Protein AF-A0A956PVI1-F1 (afdb_monomer_lite)

Secondary structure (DSSP, 8-state):
----HHHHHHHHHHHHHS---B--EEEEE--GGG--SSHHHHHHHHHHHHHHHHTTHHHHHHHHHHHH---B--EEEEE--TTTTTTT--HHHHHHHHH-

Sequence (100 aa):
MSWTHEEILQTLQMTEIEHFDIRTVTMGVSLRDCASDSCAVMKRKVYDKITTSACRHVAAAQEIESRYGIRIANKRIAVTPLAIPGEVMTADEFVELAIA

pLDDT: mean 90.28, std 9.15, range [53.28, 97.94]

Radius of gyration: 18.85 Å; chains: 1; bounding box: 37×22×53 Å

Structure (mmCIF, N/CA/C/O backbone):
data_AF-A0A956PVI1-F1
#
_entry.id   AF-A0A956PVI1-F1
#
loop_
_atom_site.group_PDB
_atom_site.id
_atom_site.type_symbol
_atom_site.label_atom_id
_atom_site.label_alt_id
_atom_site.label_comp_id
_atom_site.label_asym_id
_atom_site.label_entity_id
_atom_site.label_seq_id
_atom_site.pdbx_PDB_ins_code
_atom_site.Cartn_x
_atom_site.Cartn_y
_atom_site.Cartn_z
_atom_site.occupancy
_atom_site.B_iso_or_equiv
_atom_site.auth_seq_id
_atom_site.auth_comp_id
_atom_site.auth_asym_id
_atom_site.auth_atom_id
_atom_site.pdbx_PDB_model_num
ATOM 1 N N . MET A 1 1 ? 6.465 7.334 23.472 1.00 53.28 1 MET A N 1
ATOM 2 C CA . MET A 1 1 ? 5.294 8.173 23.802 1.00 53.28 1 MET A CA 1
ATOM 3 C C . MET A 1 1 ? 4.492 7.436 24.857 1.00 53.28 1 MET A C 1
ATOM 5 O O . MET A 1 1 ? 4.172 6.279 24.612 1.00 53.28 1 MET A O 1
ATO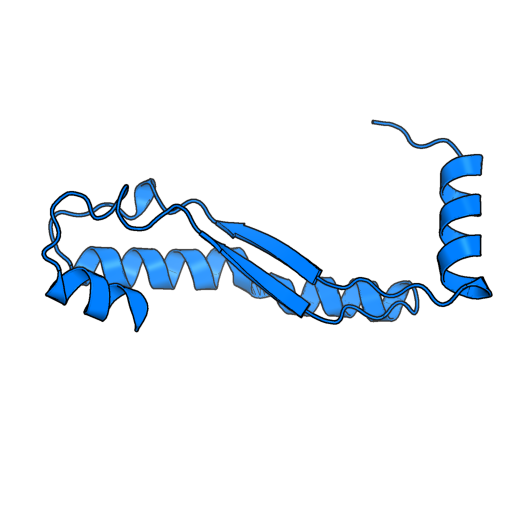M 9 N N . SER A 1 2 ? 4.233 8.042 26.017 1.00 70.94 2 SER A N 1
ATOM 10 C CA . SER A 1 2 ? 3.290 7.507 27.008 1.00 70.94 2 SER A CA 1
ATOM 11 C C . SER A 1 2 ? 2.051 8.390 27.013 1.00 70.94 2 SER A C 1
ATOM 13 O O . SER A 1 2 ? 2.173 9.591 27.237 1.00 70.94 2 SER A O 1
ATOM 15 N N . TRP A 1 3 ? 0.895 7.796 26.751 1.00 83.25 3 TRP A N 1
ATOM 16 C CA . TRP A 1 3 ? -0.396 8.468 26.854 1.00 83.25 3 TRP A CA 1
ATOM 17 C C . TRP A 1 3 ? -0.807 8.560 28.324 1.00 83.25 3 TRP A C 1
ATOM 19 O O . TRP A 1 3 ? -0.551 7.635 29.101 1.00 83.25 3 TRP A O 1
ATOM 29 N N . THR A 1 4 ? -1.421 9.671 28.709 1.00 90.75 4 THR A N 1
ATOM 30 C CA . THR A 1 4 ? -2.001 9.861 30.041 1.00 90.75 4 THR A CA 1
ATOM 31 C C . THR A 1 4 ? -3.330 9.111 30.158 1.00 90.75 4 THR A C 1
ATOM 33 O O . THR A 1 4 ? -3.989 8.802 29.166 1.00 90.75 4 THR A O 1
ATOM 36 N N . HIS A 1 5 ? -3.740 8.785 31.385 1.00 87.38 5 HIS A N 1
ATOM 37 C CA . HIS A 1 5 ? -4.989 8.054 31.618 1.00 87.38 5 HIS A CA 1
ATOM 38 C C . HIS A 1 5 ? -6.223 8.847 31.150 1.00 87.38 5 HIS A C 1
ATOM 40 O O . HIS A 1 5 ? -7.180 8.268 30.644 1.00 87.38 5 HIS A O 1
ATOM 46 N N . GLU A 1 6 ? -6.168 10.173 31.268 1.00 88.62 6 GLU A N 1
ATOM 47 C CA . GLU A 1 6 ? -7.234 11.084 30.849 1.00 88.62 6 GLU A CA 1
ATOM 48 C C . GLU A 1 6 ? -7.421 11.097 29.324 1.00 88.62 6 GLU A C 1
ATOM 50 O O . GLU A 1 6 ? -8.551 10.992 28.853 1.00 88.62 6 GLU A O 1
ATOM 55 N N . GLU A 1 7 ? -6.332 11.094 28.544 1.00 86.50 7 GLU A N 1
ATOM 56 C CA . GLU A 1 7 ? -6.384 11.000 27.073 1.00 86.50 7 GLU A CA 1
ATOM 57 C C . GLU A 1 7 ? -7.015 9.681 26.596 1.00 86.50 7 GLU A C 1
ATOM 59 O O . GLU A 1 7 ? -7.787 9.654 25.632 1.00 86.50 7 GLU A O 1
ATOM 64 N N . ILE A 1 8 ? -6.720 8.574 27.286 1.00 86.19 8 ILE A N 1
ATOM 65 C CA . ILE A 1 8 ? -7.302 7.262 26.974 1.00 86.19 8 ILE A CA 1
ATOM 66 C C . ILE A 1 8 ? -8.811 7.268 27.259 1.00 86.19 8 ILE A C 1
ATOM 68 O O . ILE A 1 8 ? -9.592 6.815 26.421 1.00 86.19 8 ILE A O 1
ATOM 72 N N . LEU A 1 9 ? -9.229 7.806 28.411 1.00 85.38 9 LEU A N 1
ATOM 73 C CA . LEU A 1 9 ? -10.641 7.885 28.800 1.00 85.38 9 LEU A CA 1
ATOM 74 C C . LEU A 1 9 ? -11.449 8.812 27.886 1.00 85.38 9 LEU A C 1
ATOM 76 O O . LEU A 1 9 ? -12.551 8.445 27.481 1.00 85.38 9 LEU A O 1
ATOM 80 N N . GLN A 1 10 ? -10.895 9.964 27.498 1.00 80.75 10 GLN A N 1
ATOM 81 C CA . GLN A 1 10 ? 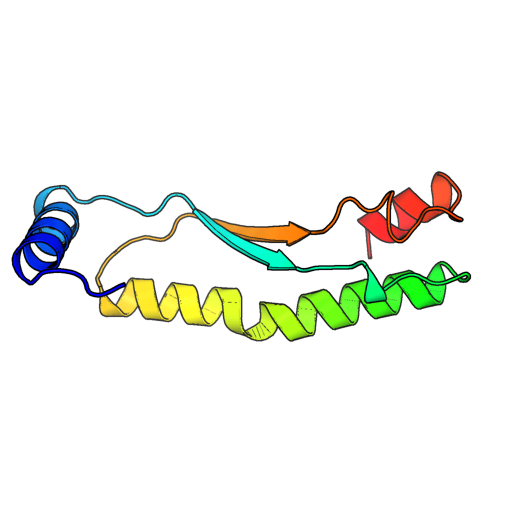-11.526 10.844 26.511 1.00 80.75 10 GLN A CA 1
ATOM 82 C C . GLN A 1 10 ? -11.710 10.139 25.165 1.00 80.75 10 GLN A C 1
ATOM 84 O O . GLN A 1 10 ? -12.774 10.241 24.559 1.00 80.75 10 GLN A O 1
ATOM 89 N N . THR A 1 11 ? -10.706 9.380 24.714 1.00 77.25 11 THR A N 1
ATOM 90 C CA . THR A 1 11 ? -10.795 8.624 23.455 1.00 77.25 11 THR A CA 1
ATOM 91 C C . THR A 1 11 ? -11.913 7.586 23.493 1.00 77.25 11 THR A C 1
ATOM 93 O O . THR A 1 11 ? -12.679 7.492 22.536 1.00 77.25 11 THR A O 1
ATOM 96 N N . LEU A 1 12 ? -12.054 6.865 24.610 1.00 76.50 12 LEU A N 1
ATOM 97 C CA . LEU A 1 12 ? -13.156 5.923 24.815 1.00 76.50 12 LEU A CA 1
ATOM 98 C C . LEU A 1 12 ? -14.518 6.628 24.781 1.00 76.50 12 LEU A C 1
ATOM 100 O O . LEU A 1 12 ? -15.412 6.178 24.064 1.00 76.50 12 LEU A O 1
ATOM 104 N N . GLN A 1 13 ? -14.655 7.760 25.482 1.00 77.06 13 GLN A N 1
ATOM 105 C CA . GLN A 1 13 ? -15.882 8.563 25.478 1.00 77.06 13 GLN A CA 1
ATOM 106 C C . GLN A 1 13 ? -16.278 9.006 24.066 1.00 77.06 13 GLN A C 1
ATOM 108 O O . GLN A 1 13 ? -17.437 8.858 23.687 1.00 77.06 13 GLN A O 1
ATOM 113 N N . MET A 1 14 ? -15.324 9.495 23.269 1.00 69.44 14 MET A N 1
ATOM 114 C CA . MET A 1 14 ? -15.573 9.884 21.878 1.00 69.44 14 MET A CA 1
ATOM 115 C C . MET A 1 14 ? -16.076 8.696 21.046 1.00 69.44 14 MET A C 1
ATOM 117 O O . MET A 1 14 ? -17.044 8.825 20.301 1.00 69.44 14 MET A O 1
ATOM 121 N N . THR A 1 15 ? -15.463 7.517 21.175 1.00 66.69 15 THR A N 1
ATOM 122 C CA . THR A 1 15 ? -15.878 6.343 20.390 1.00 66.69 15 THR A CA 1
ATOM 123 C C . THR A 1 15 ? -17.224 5.758 20.823 1.00 66.69 15 THR A C 1
ATOM 125 O O . THR A 1 15 ? -18.020 5.390 19.961 1.00 66.69 15 THR A O 1
ATOM 128 N N . GLU A 1 16 ? -17.501 5.678 22.129 1.00 67.38 16 GLU A N 1
ATOM 129 C CA . GLU A 1 16 ? -18.714 5.034 22.656 1.00 67.38 16 GLU A CA 1
ATOM 130 C C . GLU A 1 16 ? -19.942 5.951 22.626 1.00 67.38 16 GLU A C 1
ATOM 132 O O . GLU A 1 16 ? -21.046 5.472 22.366 1.00 67.38 16 GLU A O 1
ATOM 137 N N . ILE A 1 17 ? -19.764 7.254 22.878 1.00 62.97 17 ILE A N 1
ATOM 138 C CA . ILE A 1 17 ? -20.872 8.217 22.987 1.00 62.97 17 ILE A CA 1
ATOM 139 C C . ILE A 1 17 ? -21.123 8.935 21.658 1.00 62.97 17 ILE A C 1
ATOM 141 O O . ILE A 1 17 ? -22.277 9.138 21.288 1.00 62.97 17 ILE A O 1
ATOM 145 N N . GLU A 1 18 ? -20.069 9.306 20.924 1.00 65.69 18 GLU A N 1
ATOM 146 C CA . GLU A 1 18 ? -20.208 10.088 19.683 1.00 65.69 18 GLU A CA 1
ATOM 147 C C . GLU A 1 18 ? -20.176 9.236 18.405 1.00 65.69 18 GLU A C 1
ATOM 149 O O . GLU A 1 18 ? -20.322 9.763 17.303 1.00 65.69 18 GLU A O 1
ATOM 154 N N . HIS A 1 19 ? -20.046 7.909 18.536 1.00 69.81 19 HIS A N 1
ATOM 155 C CA . HIS A 1 19 ? -20.098 6.946 17.429 1.00 69.81 19 HIS A CA 1
ATOM 156 C C . HIS A 1 19 ? -19.108 7.240 16.286 1.00 69.81 19 HIS A C 1
ATOM 158 O O . HIS A 1 19 ? -19.412 6.999 15.113 1.00 69.81 19 HIS A O 1
ATOM 164 N N . PHE A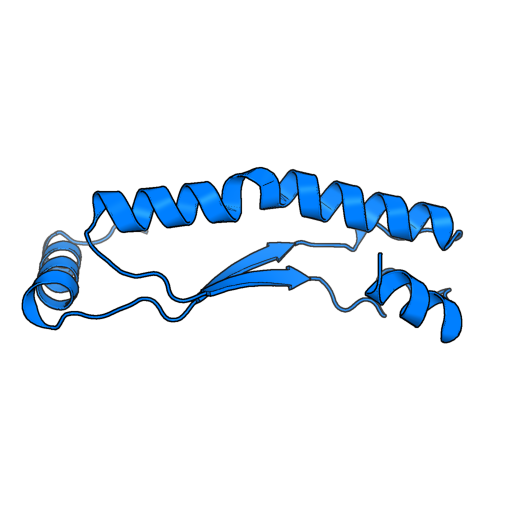 1 20 ? -17.914 7.743 16.611 1.00 75.94 20 PHE A N 1
ATOM 165 C CA . PHE A 1 20 ? -16.887 8.002 15.603 1.00 75.94 20 PHE A CA 1
ATOM 166 C C . PHE A 1 20 ? -16.414 6.716 14.917 1.00 75.94 20 PHE A C 1
ATOM 168 O O . PHE A 1 20 ? -16.077 5.722 15.564 1.00 75.94 20 PHE A O 1
ATOM 175 N N . ASP A 1 21 ? -16.332 6.760 13.587 1.00 84.38 21 ASP A N 1
ATOM 176 C CA . ASP A 1 21 ? -15.757 5.704 12.766 1.00 84.38 21 ASP A CA 1
ATOM 177 C C . ASP A 1 21 ? -14.383 6.095 12.205 1.00 84.38 21 ASP A C 1
ATOM 179 O O . ASP A 1 21 ? -14.041 7.260 11.990 1.00 84.38 21 ASP A O 1
ATOM 183 N N . ILE A 1 22 ? -13.548 5.089 11.953 1.00 90.81 22 ILE A N 1
ATOM 184 C CA . ILE A 1 22 ? -12.263 5.288 11.292 1.00 90.81 22 ILE A CA 1
ATOM 185 C C . ILE A 1 22 ? -12.497 5.240 9.786 1.00 90.81 22 ILE A C 1
ATOM 187 O O . ILE A 1 22 ? -12.828 4.198 9.209 1.00 90.81 22 ILE A O 1
ATOM 191 N N . ARG A 1 23 ? -12.246 6.363 9.106 1.00 94.69 23 ARG A N 1
ATOM 192 C CA . ARG A 1 23 ? -12.430 6.435 7.652 1.00 94.69 23 ARG A CA 1
ATOM 193 C C . ARG A 1 23 ? -11.469 5.528 6.890 1.00 94.69 23 ARG A C 1
ATOM 195 O O . ARG A 1 23 ? -11.870 4.931 5.893 1.00 94.69 23 ARG A O 1
ATOM 202 N N . THR A 1 24 ? -10.207 5.437 7.296 1.00 96.06 24 THR A N 1
ATOM 203 C CA . THR A 1 24 ? -9.225 4.572 6.634 1.00 96.06 24 THR A CA 1
ATOM 204 C C . THR A 1 24 ? -8.087 4.217 7.572 1.00 96.06 24 THR A C 1
ATOM 206 O O . THR A 1 24 ? -7.606 5.061 8.320 1.00 96.06 24 THR A O 1
ATOM 209 N N . VAL A 1 25 ? -7.605 2.988 7.456 1.00 96.75 25 VAL A N 1
ATOM 210 C CA . VAL A 1 25 ? -6.257 2.608 7.879 1.00 96.75 25 VAL A CA 1
ATOM 211 C C . VAL A 1 25 ? -5.433 2.349 6.627 1.00 96.75 25 VAL A C 1
ATOM 213 O O . VAL A 1 25 ? -5.936 1.766 5.665 1.00 96.75 25 VAL A O 1
ATOM 216 N N . THR A 1 26 ? -4.189 2.822 6.614 1.00 97.56 26 THR A N 1
ATOM 217 C CA . THR A 1 26 ? -3.309 2.697 5.450 1.00 97.56 26 THR A CA 1
ATOM 218 C C . THR A 1 26 ? -1.990 2.071 5.867 1.00 97.56 26 THR A C 1
ATOM 220 O O . THR A 1 26 ? -1.304 2.599 6.739 1.00 97.56 26 THR A O 1
ATOM 223 N N . MET A 1 27 ? -1.612 0.971 5.221 1.00 97.81 27 MET A N 1
ATOM 224 C CA . MET A 1 27 ? -0.276 0.396 5.337 1.00 97.81 27 MET A CA 1
ATOM 225 C C . MET A 1 27 ? 0.638 0.984 4.259 1.00 97.81 27 MET A C 1
ATOM 227 O O . MET A 1 27 ? 0.351 0.882 3.068 1.00 97.81 27 MET A O 1
ATOM 231 N N . GLY A 1 28 ? 1.743 1.601 4.672 1.00 97.62 28 GLY A N 1
ATOM 232 C CA . GLY A 1 28 ? 2.792 2.048 3.758 1.00 97.62 28 GLY A CA 1
ATOM 233 C C . GLY A 1 28 ? 3.770 0.916 3.448 1.00 97.62 28 GLY A C 1
ATOM 234 O O . GLY A 1 28 ? 4.341 0.339 4.371 1.00 97.62 28 GLY A O 1
ATOM 235 N N . VAL A 1 29 ? 3.998 0.618 2.167 1.00 97.50 29 VAL A N 1
ATOM 236 C CA . VAL A 1 29 ? 4.957 -0.402 1.716 1.00 97.50 29 VAL A CA 1
ATOM 237 C C . VAL A 1 29 ? 6.045 0.251 0.864 1.00 97.50 29 VAL A C 1
ATOM 239 O O . VAL A 1 29 ? 5.785 0.868 -0.171 1.00 97.50 29 VAL A O 1
ATOM 242 N N . SER A 1 30 ? 7.298 0.119 1.303 1.00 97.56 30 SER A N 1
ATOM 243 C CA . SER A 1 30 ? 8.454 0.557 0.516 1.00 97.56 30 SER A CA 1
ATOM 244 C C . SER A 1 30 ? 8.728 -0.433 -0.614 1.00 97.56 30 SER A C 1
ATOM 246 O O . SER A 1 30 ? 8.855 -1.623 -0.342 1.00 97.56 30 SER A O 1
ATOM 248 N N . LEU A 1 31 ? 8.860 0.055 -1.851 1.00 96.50 31 LEU A N 1
ATOM 249 C CA . LEU A 1 31 ? 9.179 -0.765 -3.032 1.00 96.50 31 LEU A CA 1
ATOM 250 C C . LEU A 1 31 ? 10.591 -0.503 -3.585 1.00 96.50 31 LEU A C 1
ATOM 252 O O . LEU A 1 31 ? 10.916 -0.957 -4.677 1.00 96.50 31 LEU A O 1
ATOM 256 N N . ARG A 1 32 ? 11.446 0.246 -2.873 1.00 94.94 32 ARG A N 1
ATOM 257 C CA . ARG A 1 32 ? 12.789 0.615 -3.376 1.00 94.94 32 ARG A CA 1
ATOM 258 C C . ARG A 1 32 ? 13.694 -0.593 -3.639 1.00 94.94 32 ARG A C 1
ATOM 260 O O . ARG A 1 32 ? 14.478 -0.577 -4.574 1.00 94.94 32 ARG A O 1
ATOM 267 N N . ASP A 1 33 ? 13.567 -1.638 -2.836 1.00 94.75 33 ASP A N 1
ATOM 268 C CA . ASP A 1 33 ? 14.267 -2.923 -2.969 1.00 94.75 33 ASP A CA 1
ATOM 269 C C . ASP A 1 33 ? 13.659 -3.848 -4.041 1.00 94.75 33 ASP A C 1
ATOM 271 O O . ASP A 1 33 ? 14.235 -4.887 -4.372 1.00 94.75 33 ASP A O 1
ATOM 275 N N . CYS A 1 34 ? 12.515 -3.473 -4.619 1.00 94.88 34 CYS A N 1
ATOM 276 C CA . CYS A 1 34 ? 11.906 -4.194 -5.732 1.00 94.88 34 CYS A CA 1
ATOM 277 C C . CYS A 1 34 ? 12.514 -3.820 -7.092 1.00 94.88 34 CYS A C 1
ATOM 279 O O . CYS A 1 34 ? 12.187 -4.481 -8.076 1.00 94.88 34 CYS A O 1
ATOM 281 N N . ALA A 1 35 ? 13.398 -2.815 -7.152 1.00 93.81 35 ALA A N 1
ATOM 282 C CA . ALA A 1 35 ? 14.056 -2.388 -8.385 1.00 93.81 35 ALA A CA 1
ATOM 283 C C . ALA A 1 35 ? 14.752 -3.565 -9.098 1.00 93.81 35 ALA A C 1
ATOM 285 O O . ALA A 1 35 ? 15.369 -4.441 -8.470 1.00 93.81 35 ALA A O 1
ATOM 286 N N . SER A 1 36 ? 14.603 -3.609 -10.421 1.00 91.88 36 SER A N 1
ATOM 287 C CA . SER A 1 36 ? 15.235 -4.593 -11.299 1.00 91.88 36 SER A CA 1
ATOM 288 C C . SER A 1 36 ? 15.334 -4.036 -12.715 1.00 91.88 36 SER A C 1
ATOM 290 O O . SER A 1 36 ? 14.494 -3.255 -13.142 1.00 91.88 36 SER A O 1
ATOM 292 N N . ASP A 1 37 ? 16.331 -4.511 -13.445 1.00 89.69 37 ASP A N 1
ATOM 293 C CA . ASP A 1 37 ? 16.516 -4.369 -14.893 1.00 89.69 37 ASP A CA 1
ATOM 294 C C . ASP A 1 37 ? 15.472 -5.121 -15.742 1.00 89.69 37 ASP A C 1
ATOM 296 O O . ASP A 1 37 ? 15.258 -4.789 -16.902 1.00 89.69 37 ASP A O 1
ATOM 300 N N . SER A 1 38 ? 14.814 -6.136 -15.178 1.00 92.31 38 SER A N 1
ATOM 301 C CA . SER A 1 38 ? 13.762 -6.910 -15.839 1.00 92.31 38 SER A CA 1
ATOM 302 C C . SER A 1 38 ? 12.380 -6.583 -15.274 1.00 92.31 38 SER A C 1
ATOM 304 O O . SER A 1 38 ? 12.111 -6.830 -14.092 1.00 92.31 38 SER A O 1
ATOM 306 N N . CYS A 1 39 ? 11.462 -6.137 -16.141 1.00 90.75 39 CYS A N 1
ATOM 307 C CA . CYS A 1 39 ? 10.064 -5.887 -15.782 1.00 90.75 39 CYS A CA 1
ATOM 308 C C . CYS A 1 39 ? 9.394 -7.107 -15.134 1.00 90.75 39 CYS A C 1
ATOM 310 O O . CYS A 1 39 ? 8.749 -6.997 -14.091 1.00 90.75 39 CYS A O 1
ATOM 312 N N . ALA A 1 40 ? 9.613 -8.303 -15.685 1.00 92.81 40 ALA A N 1
ATOM 313 C CA . ALA A 1 40 ? 9.052 -9.537 -15.139 1.00 92.81 40 ALA A CA 1
ATOM 314 C C . ALA A 1 40 ? 9.533 -9.821 -13.704 1.00 92.81 40 ALA A C 1
ATOM 316 O O . ALA A 1 40 ? 8.750 -10.250 -12.853 1.00 92.81 40 ALA A O 1
ATOM 317 N N . VAL A 1 41 ? 10.812 -9.561 -13.417 1.00 94.56 41 VAL A N 1
ATOM 318 C CA . VAL A 1 41 ? 11.381 -9.746 -12.075 1.00 94.56 41 VAL A CA 1
ATOM 319 C C . VAL A 1 41 ? 10.833 -8.702 -11.108 1.00 94.56 41 VAL A C 1
ATOM 321 O O . VAL A 1 41 ? 10.455 -9.055 -9.991 1.00 94.56 41 VAL A O 1
ATOM 324 N N . MET A 1 42 ? 10.752 -7.440 -11.533 1.00 94.50 42 MET A N 1
ATOM 325 C CA . MET A 1 42 ? 10.204 -6.360 -10.716 1.00 94.50 42 MET A CA 1
ATOM 326 C C . MET A 1 42 ? 8.735 -6.610 -10.355 1.00 94.50 42 MET A C 1
ATOM 328 O O . MET A 1 42 ? 8.393 -6.529 -9.176 1.00 94.50 42 MET A O 1
ATOM 332 N N . LYS A 1 43 ? 7.893 -7.001 -11.325 1.00 94.69 43 LYS A N 1
ATOM 333 C CA . LYS A 1 43 ? 6.483 -7.368 -11.094 1.00 94.69 43 LYS A CA 1
ATOM 334 C C . LYS A 1 43 ? 6.346 -8.420 -9.997 1.00 94.69 43 LYS A C 1
ATOM 336 O O . LYS A 1 43 ? 5.622 -8.210 -9.028 1.00 94.69 43 LYS A O 1
ATOM 341 N N . ARG A 1 44 ? 7.118 -9.509 -10.094 1.00 95.69 44 ARG A N 1
ATOM 342 C CA . ARG A 1 44 ? 7.128 -10.566 -9.071 1.00 95.69 44 ARG A CA 1
ATOM 343 C C . ARG A 1 44 ? 7.539 -10.027 -7.699 1.00 95.69 44 ARG A C 1
ATOM 345 O O . ARG A 1 44 ? 6.840 -10.261 -6.723 1.00 95.69 44 ARG A O 1
ATOM 352 N N . LYS A 1 45 ? 8.636 -9.262 -7.620 1.00 95.81 45 LYS A N 1
ATOM 353 C CA . LYS A 1 45 ? 9.112 -8.682 -6.351 1.00 95.81 45 LYS A CA 1
ATOM 354 C C . LYS A 1 45 ? 8.072 -7.763 -5.704 1.00 95.81 45 LYS A C 1
ATOM 356 O O . LYS A 1 45 ? 7.914 -7.806 -4.488 1.00 95.81 45 LYS A O 1
ATOM 361 N N . VAL A 1 46 ? 7.398 -6.922 -6.491 1.00 95.62 46 VAL A N 1
ATOM 362 C CA . VAL A 1 46 ? 6.349 -6.016 -5.995 1.00 95.62 46 VAL A CA 1
ATOM 363 C C . VAL A 1 46 ? 5.164 -6.819 -5.463 1.00 95.62 46 VAL A C 1
ATOM 365 O O . VAL A 1 46 ? 4.751 -6.589 -4.324 1.00 95.62 46 VAL A O 1
ATOM 368 N N . TYR A 1 47 ? 4.678 -7.796 -6.232 1.00 96.00 47 TYR A N 1
ATOM 369 C CA . TYR A 1 47 ? 3.582 -8.674 -5.824 1.00 96.00 47 TYR A CA 1
ATOM 370 C C . TYR A 1 47 ? 3.900 -9.414 -4.519 1.00 96.00 47 TYR A C 1
ATOM 372 O O . TYR A 1 47 ? 3.158 -9.311 -3.538 1.00 96.00 47 TYR A O 1
ATOM 380 N N . ASP A 1 48 ? 5.046 -10.098 -4.469 1.00 96.81 48 ASP A N 1
ATOM 381 C CA . ASP A 1 48 ? 5.485 -10.867 -3.303 1.00 96.81 48 ASP A CA 1
ATOM 382 C C . ASP A 1 48 ? 5.627 -9.963 -2.076 1.00 96.81 48 ASP A C 1
ATOM 384 O O . ASP A 1 48 ? 5.191 -10.307 -0.974 1.00 96.81 48 ASP A O 1
ATOM 388 N N . LYS A 1 49 ? 6.201 -8.767 -2.254 1.00 96.69 49 LYS A N 1
ATOM 389 C CA . LYS A 1 49 ? 6.415 -7.834 -1.151 1.00 96.69 49 LYS A CA 1
ATOM 390 C C . LYS A 1 49 ? 5.106 -7.286 -0.602 1.00 96.69 49 LYS A C 1
ATOM 392 O O . LYS A 1 49 ? 4.949 -7.249 0.619 1.00 96.69 49 LYS A O 1
ATOM 397 N N . ILE A 1 50 ? 4.177 -6.864 -1.457 1.00 96.69 50 ILE A N 1
ATOM 398 C CA . ILE A 1 50 ? 2.878 -6.339 -1.017 1.00 96.69 50 ILE A CA 1
ATOM 399 C C . ILE A 1 50 ? 2.084 -7.441 -0.315 1.00 96.69 50 ILE A C 1
ATOM 401 O O . ILE A 1 50 ? 1.628 -7.232 0.809 1.00 96.69 50 ILE A O 1
ATOM 405 N N . THR A 1 51 ? 1.963 -8.619 -0.930 1.00 96.44 51 THR A N 1
ATOM 406 C CA . THR A 1 51 ? 1.180 -9.731 -0.371 1.00 96.44 51 THR A CA 1
ATOM 407 C C . THR A 1 51 ? 1.760 -10.240 0.944 1.00 96.44 51 THR A C 1
ATOM 409 O O . THR A 1 51 ? 1.011 -10.446 1.897 1.00 96.44 51 THR A O 1
ATOM 412 N N . THR A 1 52 ? 3.085 -10.352 1.053 1.00 97.31 52 THR A N 1
ATOM 413 C CA . THR A 1 52 ? 3.746 -10.775 2.295 1.00 97.31 52 THR A CA 1
ATOM 414 C C . THR A 1 52 ? 3.631 -9.709 3.384 1.00 97.31 52 THR A C 1
ATOM 416 O O . THR A 1 52 ? 3.274 -10.020 4.519 1.00 97.31 52 THR A O 1
ATOM 419 N N . SER A 1 53 ? 3.883 -8.437 3.056 1.00 96.88 53 SER A N 1
ATOM 420 C CA . SER A 1 53 ? 3.869 -7.351 4.050 1.00 96.88 53 SER A CA 1
ATOM 421 C C . SER A 1 53 ? 2.456 -7.061 4.563 1.00 96.88 53 SER A C 1
ATOM 423 O O . SER A 1 53 ? 2.263 -6.811 5.751 1.00 96.88 53 SER A O 1
ATOM 425 N N . ALA A 1 54 ? 1.458 -7.120 3.678 1.00 96.75 54 ALA A N 1
ATOM 426 C CA . ALA A 1 54 ? 0.071 -6.799 3.993 1.00 96.75 54 ALA A CA 1
ATOM 427 C C . ALA A 1 54 ? -0.801 -8.023 4.314 1.00 96.75 54 ALA A C 1
ATOM 429 O O . ALA A 1 54 ? -1.999 -7.851 4.544 1.00 96.75 54 ALA A O 1
ATOM 430 N N . CYS A 1 55 ? -0.232 -9.235 4.394 1.00 97.06 55 CYS A N 1
ATOM 431 C CA . CYS A 1 55 ? -0.982 -10.487 4.591 1.00 97.06 55 CYS A CA 1
ATOM 432 C C . CYS A 1 55 ? -1.960 -10.449 5.778 1.00 97.06 55 CYS A C 1
ATOM 434 O O . CYS A 1 55 ? -3.038 -11.035 5.725 1.00 97.06 55 CYS A O 1
ATOM 436 N N . ARG A 1 56 ? -1.609 -9.723 6.847 1.00 97.19 56 ARG A N 1
ATOM 437 C CA . ARG A 1 56 ? -2.432 -9.573 8.056 1.00 97.19 56 ARG A CA 1
ATOM 438 C C . ARG A 1 56 ? -3.143 -8.227 8.165 1.00 97.19 56 ARG A C 1
ATOM 440 O O . ARG A 1 56 ? -3.828 -8.007 9.157 1.00 97.19 56 ARG A O 1
ATOM 447 N N . HIS A 1 57 ? -3.003 -7.324 7.193 1.00 97.44 57 HIS A N 1
ATOM 448 C CA . HIS A 1 57 ? -3.489 -5.946 7.317 1.00 97.44 57 HIS A CA 1
ATOM 449 C C . HIS A 1 57 ? -5.005 -5.880 7.555 1.00 97.44 57 HIS A C 1
ATOM 451 O O . HIS A 1 57 ? -5.458 -5.207 8.480 1.00 97.44 57 HIS A O 1
ATOM 457 N N . VAL A 1 58 ? -5.783 -6.628 6.768 1.00 97.44 58 VAL A N 1
ATOM 458 C CA . VAL A 1 58 ? -7.246 -6.676 6.907 1.00 97.44 58 VAL A CA 1
ATOM 459 C C . VAL A 1 58 ? -7.660 -7.391 8.192 1.00 97.44 58 VAL A C 1
ATOM 461 O O . VAL A 1 58 ? -8.496 -6.868 8.923 1.00 97.44 58 VAL A O 1
ATOM 464 N N . ALA A 1 59 ? -7.046 -8.537 8.497 1.00 97.56 59 ALA A N 1
ATOM 465 C CA . ALA A 1 59 ? -7.363 -9.314 9.695 1.00 97.56 59 ALA A CA 1
ATOM 466 C C . ALA A 1 59 ? -7.089 -8.522 10.986 1.00 97.56 59 ALA A C 1
ATOM 468 O O . ALA A 1 59 ? -7.922 -8.502 11.884 1.00 97.56 59 ALA A O 1
ATOM 469 N N . ALA A 1 60 ? -5.9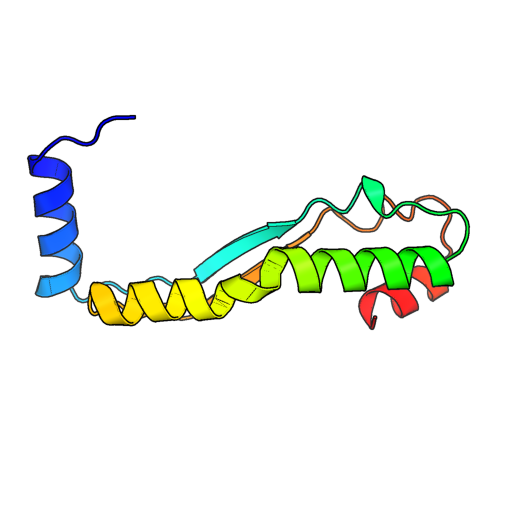62 -7.807 11.055 1.00 96.81 60 ALA A N 1
ATOM 470 C CA . ALA A 1 60 ? -5.633 -6.952 12.194 1.00 96.81 60 ALA A CA 1
ATOM 471 C C . ALA A 1 60 ? -6.618 -5.780 12.338 1.00 96.81 60 ALA A C 1
ATOM 473 O O . ALA A 1 60 ? -7.021 -5.446 13.447 1.00 96.81 60 ALA A O 1
ATOM 474 N N . ALA A 1 61 ? -7.043 -5.171 11.224 1.00 96.19 61 ALA A N 1
ATOM 475 C CA . ALA A 1 61 ? -8.068 -4.132 11.259 1.00 96.19 61 ALA A CA 1
ATOM 476 C C . ALA A 1 61 ? -9.406 -4.680 11.788 1.00 96.19 61 ALA A C 1
ATOM 478 O O . ALA A 1 61 ? -10.017 -4.053 12.644 1.00 96.19 61 ALA A O 1
ATOM 479 N N . GLN A 1 62 ? -9.825 -5.869 11.347 1.00 95.75 62 GLN A N 1
ATOM 480 C CA . GLN A 1 62 ? -11.052 -6.521 11.823 1.00 95.75 62 GLN A CA 1
ATOM 481 C C . GLN A 1 62 ? -10.986 -6.905 13.307 1.00 95.75 62 GLN A C 1
ATOM 483 O O . GLN A 1 62 ? -11.982 -6.789 14.018 1.00 95.75 62 GLN A O 1
ATOM 488 N N . GLU A 1 63 ? -9.818 -7.328 13.794 1.00 96.56 63 GLU A N 1
ATOM 489 C CA . GLU A 1 63 ? -9.598 -7.590 15.219 1.00 96.56 63 GLU A CA 1
ATOM 490 C C . GLU A 1 63 ? -9.797 -6.314 16.053 1.00 96.56 63 GLU A C 1
ATOM 492 O O . GLU A 1 63 ? -10.467 -6.346 17.084 1.00 96.56 63 GLU A O 1
ATOM 497 N N . ILE A 1 64 ? -9.284 -5.172 15.576 1.00 93.81 64 ILE A N 1
ATOM 498 C CA . ILE A 1 64 ? -9.489 -3.861 16.210 1.00 93.81 64 ILE A CA 1
ATOM 499 C C . ILE A 1 64 ? -10.972 -3.463 16.175 1.00 93.81 64 ILE A C 1
ATOM 501 O O . ILE A 1 64 ? -11.499 -3.036 17.202 1.00 93.81 64 ILE A O 1
ATOM 505 N N . GLU A 1 65 ? -11.656 -3.641 15.038 1.00 91.88 65 GLU A N 1
ATOM 506 C CA . GLU A 1 65 ? -13.101 -3.378 14.921 1.00 91.88 65 GLU A CA 1
ATOM 507 C C . GLU A 1 65 ? -13.892 -4.180 15.965 1.00 91.88 65 GLU A C 1
ATOM 509 O O . GLU A 1 65 ? -14.695 -3.619 16.709 1.00 91.88 65 GLU A O 1
ATOM 514 N N . SER A 1 66 ? -13.611 -5.484 16.082 1.00 91.38 66 SER A N 1
ATOM 515 C CA . SER A 1 66 ? -14.287 -6.365 17.039 1.00 91.38 66 SER A CA 1
ATOM 516 C C . SER A 1 66 ? -13.957 -6.036 18.492 1.00 91.38 66 SER A C 1
ATOM 518 O O . SER A 1 66 ? -14.818 -6.188 19.355 1.00 91.38 66 SER A O 1
ATOM 520 N N . ARG A 1 67 ? -12.712 -5.650 18.787 1.00 90.38 67 ARG A N 1
ATOM 521 C CA . ARG A 1 67 ? -12.253 -5.418 20.160 1.00 90.38 67 ARG A CA 1
ATOM 522 C C . ARG A 1 67 ? -12.801 -4.125 20.750 1.00 90.38 67 ARG A C 1
ATOM 524 O O . ARG A 1 67 ? -13.078 -4.088 21.944 1.00 90.38 67 ARG A O 1
ATOM 531 N N . TYR A 1 68 ? -12.912 -3.083 19.934 1.00 85.94 68 TYR A N 1
ATOM 532 C CA . TYR A 1 68 ? -13.276 -1.742 20.394 1.00 85.94 68 TYR A CA 1
ATOM 533 C C . TYR A 1 68 ? -14.665 -1.297 19.931 1.00 85.94 68 TYR A C 1
ATOM 535 O O . TYR A 1 68 ? -15.074 -0.185 20.237 1.00 85.94 68 TYR A O 1
ATOM 543 N N . GLY A 1 69 ? -15.392 -2.134 19.182 1.00 85.75 69 GLY A N 1
ATOM 544 C CA . GLY A 1 69 ? -16.729 -1.796 18.688 1.00 85.75 69 GLY A CA 1
ATOM 545 C C . GLY A 1 69 ? -16.745 -0.640 17.680 1.00 85.75 69 GLY A C 1
ATOM 546 O O . GLY A 1 69 ? -17.794 -0.045 17.451 1.00 85.75 69 GLY A O 1
ATOM 547 N N . ILE A 1 70 ? -15.598 -0.318 17.074 1.00 88.06 70 ILE A N 1
ATOM 548 C CA . ILE A 1 70 ? -15.451 0.766 16.095 1.00 88.06 70 ILE A CA 1
ATOM 549 C C . ILE A 1 70 ? -15.523 0.222 14.668 1.00 88.06 70 ILE A C 1
ATOM 551 O O . ILE A 1 70 ? -15.069 -0.886 14.393 1.00 88.06 70 ILE A O 1
ATOM 555 N N . ARG A 1 71 ? -16.047 1.011 13.726 1.00 88.44 71 ARG A N 1
ATOM 556 C CA . ARG A 1 71 ? -16.033 0.671 12.293 1.00 88.44 71 ARG A CA 1
ATOM 557 C C . ARG A 1 71 ? -14.772 1.229 11.628 1.00 88.44 71 ARG A C 1
ATOM 559 O O . ARG A 1 71 ? -14.459 2.403 11.794 1.00 88.44 71 ARG A O 1
ATOM 566 N N . ILE A 1 72 ? -14.104 0.428 10.796 1.00 94.75 72 ILE A N 1
ATOM 567 C CA . ILE A 1 72 ? -13.021 0.860 9.901 1.00 94.75 72 ILE A CA 1
ATOM 568 C C . ILE A 1 72 ? -13.495 0.744 8.448 1.00 94.75 72 ILE A C 1
ATOM 570 O O . ILE A 1 72 ? -13.501 -0.342 7.855 1.00 94.75 72 ILE A O 1
ATOM 574 N N . ALA A 1 73 ? -13.854 1.881 7.848 1.00 93.75 73 ALA A N 1
ATOM 575 C CA . ALA A 1 73 ? -14.495 1.925 6.535 1.00 93.75 73 ALA A CA 1
ATOM 576 C C . ALA A 1 73 ? -13.576 1.495 5.377 1.00 93.75 73 ALA A C 1
ATOM 578 O O . ALA A 1 73 ? -14.056 0.902 4.415 1.00 93.75 73 ALA A O 1
ATOM 579 N N . ASN A 1 74 ? -12.269 1.776 5.446 1.00 96.00 74 ASN A N 1
ATOM 580 C CA . ASN A 1 74 ? -11.313 1.377 4.407 1.00 96.00 74 ASN A CA 1
ATOM 581 C C . ASN A 1 74 ? -10.029 0.791 5.001 1.00 96.00 74 ASN A C 1
ATOM 583 O O . ASN A 1 74 ? -9.495 1.307 5.982 1.00 96.00 74 ASN A O 1
ATOM 587 N N . LYS A 1 75 ? -9.499 -0.237 4.334 1.00 96.88 75 LYS A N 1
ATOM 588 C CA . LYS A 1 75 ? -8.157 -0.784 4.549 1.00 96.88 75 LYS A CA 1
ATOM 589 C C . LYS A 1 75 ? -7.375 -0.592 3.250 1.00 96.88 75 LYS A C 1
ATOM 591 O O . LYS A 1 75 ? -7.752 -1.165 2.231 1.00 96.88 75 LYS A O 1
ATOM 596 N N . ARG A 1 76 ? -6.370 0.284 3.242 1.00 97.94 76 ARG A N 1
ATOM 597 C CA . ARG A 1 76 ? -5.644 0.695 2.028 1.00 97.94 76 ARG A CA 1
ATOM 598 C C . ARG A 1 76 ? -4.161 0.384 2.136 1.00 97.94 76 ARG A C 1
ATOM 600 O O . ARG A 1 76 ? -3.600 0.319 3.223 1.00 97.94 76 ARG A O 1
ATOM 607 N N . ILE A 1 77 ? -3.516 0.262 0.985 1.00 97.56 77 ILE A N 1
ATOM 608 C CA . ILE A 1 77 ? -2.062 0.186 0.884 1.00 97.56 77 ILE A CA 1
ATOM 609 C C . ILE A 1 77 ? -1.598 1.394 0.081 1.00 97.56 77 ILE A C 1
ATOM 611 O O . ILE A 1 77 ? -2.185 1.723 -0.949 1.00 97.56 77 ILE A O 1
ATOM 615 N N . ALA A 1 78 ? -0.564 2.064 0.571 1.00 97.88 78 ALA A N 1
ATOM 616 C CA . ALA A 1 78 ? 0.156 3.089 -0.166 1.00 97.88 78 ALA A CA 1
ATOM 617 C C . ALA A 1 78 ? 1.569 2.581 -0.441 1.00 97.88 78 ALA A C 1
ATOM 619 O O . ALA A 1 78 ? 2.200 1.978 0.428 1.00 97.88 78 ALA A O 1
ATOM 620 N N . VAL A 1 79 ? 2.069 2.828 -1.645 1.00 97.44 79 VAL A N 1
ATOM 621 C CA . VAL A 1 79 ? 3.376 2.334 -2.083 1.00 97.44 79 VAL A CA 1
ATOM 622 C C . VAL A 1 79 ? 4.312 3.480 -2.442 1.00 97.44 79 VAL A C 1
ATOM 624 O O . VAL A 1 79 ? 3.886 4.616 -2.649 1.00 97.44 79 VAL A O 1
ATOM 627 N N . THR A 1 80 ? 5.609 3.180 -2.520 1.00 97.06 80 THR A N 1
ATOM 628 C CA . THR A 1 80 ? 6.589 4.107 -3.111 1.00 97.06 80 THR A CA 1
ATOM 629 C C . THR A 1 80 ? 6.175 4.443 -4.551 1.00 97.06 80 THR A C 1
ATOM 631 O O . THR A 1 80 ? 5.813 3.513 -5.272 1.00 97.06 80 THR A O 1
ATOM 634 N N . PRO A 1 81 ? 6.239 5.715 -4.998 1.00 95.69 81 PRO A N 1
ATOM 635 C CA . PRO A 1 81 ? 5.959 6.072 -6.388 1.00 95.69 81 PRO A CA 1
ATOM 636 C C . PRO A 1 81 ? 6.734 5.180 -7.362 1.00 95.69 81 PRO A C 1
ATOM 638 O O . PRO A 1 81 ? 7.961 5.120 -7.280 1.00 95.69 81 PRO A O 1
ATOM 641 N N . LEU A 1 82 ? 6.027 4.486 -8.262 1.00 93.12 82 LEU A N 1
ATOM 642 C CA . LEU A 1 82 ? 6.611 3.429 -9.102 1.00 93.12 82 LEU A CA 1
ATOM 643 C C . LEU A 1 82 ? 7.720 3.934 -10.032 1.00 93.12 82 LEU A C 1
ATOM 645 O O . LEU A 1 82 ? 8.639 3.178 -10.331 1.00 93.12 82 LEU A O 1
ATOM 649 N N . ALA A 1 83 ? 7.695 5.219 -10.394 1.00 93.25 83 ALA A N 1
ATOM 650 C CA . ALA A 1 83 ? 8.745 5.865 -11.182 1.00 93.25 83 ALA A CA 1
ATOM 651 C C . ALA A 1 83 ? 10.142 5.793 -10.534 1.00 93.25 83 ALA A C 1
ATOM 653 O O . ALA A 1 83 ? 11.137 5.912 -11.234 1.00 93.25 83 ALA A O 1
ATOM 654 N N . ILE A 1 84 ? 10.230 5.600 -9.211 1.00 94.25 84 ILE A N 1
ATOM 655 C CA . ILE A 1 84 ? 11.509 5.495 -8.499 1.00 94.25 84 ILE A CA 1
ATOM 656 C C . ILE A 1 84 ? 12.148 4.109 -8.706 1.00 94.25 84 ILE A C 1
ATOM 658 O O . ILE A 1 84 ? 13.246 4.046 -9.244 1.00 94.25 84 ILE A O 1
ATOM 662 N N . PRO A 1 85 ? 11.531 2.983 -8.290 1.00 93.31 85 PRO A N 1
ATOM 663 C CA . PRO A 1 85 ? 12.140 1.671 -8.506 1.00 93.31 85 PRO A CA 1
ATOM 664 C C . PRO A 1 85 ? 12.068 1.197 -9.968 1.00 93.31 85 PRO A C 1
ATOM 666 O O . PRO A 1 85 ? 12.795 0.276 -10.326 1.00 93.31 85 PRO A O 1
ATOM 669 N N . GLY A 1 86 ? 11.204 1.802 -10.791 1.00 92.00 86 GLY A N 1
ATOM 670 C CA . GLY A 1 86 ? 11.031 1.498 -12.212 1.00 92.00 86 GLY A CA 1
ATOM 671 C C . GLY A 1 86 ? 11.727 2.483 -13.151 1.00 92.00 86 GLY A C 1
ATOM 672 O O . GLY A 1 86 ? 11.319 2.587 -14.296 1.00 92.00 86 GLY A O 1
ATOM 673 N N . GLU A 1 87 ? 12.740 3.227 -12.700 1.00 91.06 87 GLU A N 1
ATOM 674 C CA . GLU A 1 87 ? 13.398 4.293 -13.485 1.00 91.06 87 GLU A CA 1
ATOM 675 C C . GLU A 1 87 ? 13.856 3.852 -14.891 1.00 91.06 87 GLU A C 1
ATOM 677 O O . GLU A 1 87 ? 13.850 4.649 -15.825 1.00 91.06 87 GLU A O 1
ATOM 682 N N . VAL A 1 88 ? 14.212 2.575 -15.056 1.00 89.38 88 VAL A N 1
ATOM 683 C CA . VAL A 1 88 ? 14.671 1.992 -16.330 1.00 89.38 88 VAL A CA 1
ATOM 684 C C . VAL A 1 88 ? 13.542 1.446 -17.218 1.00 89.38 88 VAL A C 1
ATOM 686 O O . VAL A 1 88 ? 13.821 0.942 -18.302 1.00 89.38 88 VAL A O 1
ATOM 689 N N . MET A 1 89 ? 12.286 1.513 -16.766 1.00 90.00 89 MET A N 1
ATOM 690 C CA . MET A 1 89 ? 11.132 0.944 -17.464 1.00 90.00 89 MET A CA 1
ATOM 691 C C . MET A 1 89 ? 10.580 1.870 -18.544 1.00 90.00 89 MET A C 1
ATOM 693 O O . MET A 1 89 ? 10.583 3.098 -18.438 1.00 90.00 89 MET A O 1
ATOM 697 N N . THR A 1 90 ? 10.018 1.247 -19.570 1.00 93.75 90 THR A N 1
ATOM 698 C CA . THR A 1 90 ? 9.204 1.906 -20.589 1.00 93.75 90 THR A CA 1
ATOM 699 C C . THR A 1 90 ? 7.790 2.209 -20.079 1.00 93.75 90 THR A C 1
ATOM 701 O O . THR A 1 90 ? 7.328 1.664 -19.075 1.00 93.75 90 THR A O 1
ATOM 704 N N . ALA A 1 91 ? 7.066 3.079 -20.790 1.00 93.12 91 ALA A N 1
ATOM 705 C CA . ALA A 1 91 ? 5.682 3.415 -20.452 1.00 93.12 91 ALA A CA 1
ATOM 706 C C . ALA A 1 91 ? 4.758 2.182 -20.443 1.00 93.12 91 ALA A C 1
ATOM 708 O O . ALA A 1 91 ? 3.941 2.044 -19.533 1.00 93.12 91 ALA A O 1
ATOM 709 N N . ASP A 1 92 ? 4.927 1.270 -21.405 1.00 93.62 92 ASP A N 1
ATOM 710 C CA . ASP A 1 92 ? 4.132 0.040 -21.492 1.00 93.62 92 ASP A CA 1
ATOM 711 C C . ASP A 1 92 ? 4.415 -0.890 -20.302 1.00 93.62 92 ASP A C 1
ATOM 713 O O . ASP A 1 92 ? 3.495 -1.446 -19.702 1.00 93.62 92 ASP A O 1
ATOM 717 N N . GLU A 1 93 ? 5.675 -0.983 -19.870 1.00 93.25 93 GLU A N 1
ATOM 718 C CA . GLU A 1 93 ? 6.058 -1.770 -18.693 1.00 93.25 93 GLU A CA 1
ATOM 719 C C . GLU A 1 93 ? 5.492 -1.198 -17.386 1.00 93.25 93 GLU A C 1
ATOM 721 O O . GLU A 1 93 ? 5.122 -1.964 -16.495 1.00 93.25 93 GLU A O 1
ATOM 726 N N . 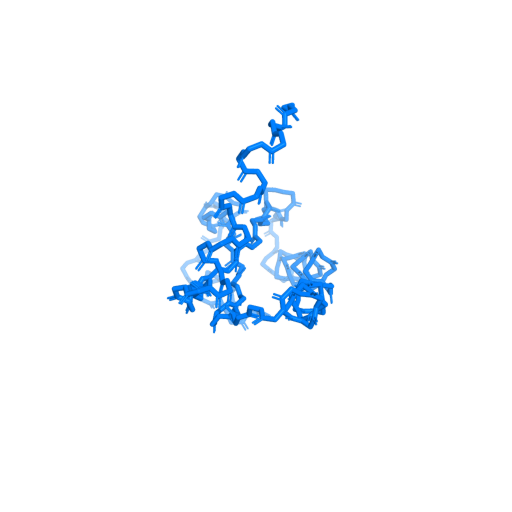PHE A 1 94 ? 5.349 0.127 -17.267 1.00 93.19 94 PHE A N 1
ATOM 727 C CA . PHE A 1 94 ? 4.651 0.732 -16.128 1.00 93.19 94 PHE A CA 1
ATOM 728 C C . PHE A 1 94 ? 3.166 0.362 -16.086 1.00 93.19 94 PHE A C 1
ATOM 730 O O . PHE A 1 94 ? 2.622 0.158 -14.998 1.00 93.19 94 PHE A O 1
ATOM 737 N N . VAL A 1 95 ? 2.509 0.258 -17.245 1.00 93.06 95 VAL A N 1
ATOM 738 C CA . VAL A 1 95 ? 1.115 -0.200 -17.324 1.00 93.06 95 VAL A CA 1
ATOM 739 C C . VAL A 1 95 ? 1.017 -1.667 -16.910 1.00 93.06 95 VAL A C 1
ATOM 741 O O . VAL A 1 95 ? 0.148 -2.014 -16.112 1.00 93.06 95 VAL A O 1
ATOM 744 N N . GLU A 1 96 ? 1.936 -2.518 -17.372 1.00 91.00 96 GLU A N 1
ATOM 745 C CA . GLU A 1 96 ? 1.987 -3.918 -16.937 1.00 91.00 96 GLU A CA 1
ATOM 746 C C . GLU A 1 96 ? 2.205 -4.051 -15.425 1.00 91.00 96 GLU A C 1
ATOM 748 O O . GLU A 1 96 ? 1.583 -4.898 -14.783 1.00 91.00 96 GLU A O 1
ATOM 753 N N . LEU A 1 97 ? 3.072 -3.218 -14.846 1.00 90.31 97 LEU A N 1
ATOM 754 C CA . LEU A 1 97 ? 3.345 -3.206 -13.412 1.00 90.31 97 LEU A CA 1
ATOM 755 C C . LEU A 1 97 ? 2.139 -2.739 -12.586 1.00 90.31 97 LEU A C 1
ATOM 757 O O . LEU A 1 97 ? 1.971 -3.192 -11.460 1.00 90.31 97 LEU A O 1
ATOM 761 N N . ALA A 1 98 ? 1.297 -1.856 -13.127 1.00 90.62 98 ALA A N 1
ATOM 762 C CA . ALA A 1 98 ? 0.100 -1.371 -12.440 1.00 90.62 98 ALA A CA 1
ATOM 763 C C . ALA A 1 98 ? -1.018 -2.426 -12.329 1.00 90.62 98 ALA A C 1
ATOM 765 O O . ALA A 1 98 ? -1.895 -2.289 -11.478 1.00 90.62 98 ALA A O 1
ATOM 766 N N . ILE A 1 99 ? -1.005 -3.443 -13.197 1.00 88.38 99 ILE A N 1
ATOM 767 C CA . ILE A 1 99 ? -2.008 -4.522 -13.241 1.00 88.38 99 ILE A CA 1
ATOM 768 C C . ILE A 1 99 ? -1.545 -5.763 -12.452 1.00 88.38 99 ILE A C 1
ATOM 770 O O . ILE A 1 99 ? -2.377 -6.595 -12.089 1.00 88.38 99 ILE A O 1
ATOM 774 N N . ALA A 1 100 ? -0.236 -5.889 -12.214 1.00 69.44 100 ALA A N 1
ATOM 775 C CA . ALA A 1 100 ? 0.395 -7.007 -11.509 1.00 69.44 100 ALA A CA 1
ATOM 776 C C . ALA A 1 100 ? -0.028 -7.103 -10.034 1.00 69.44 100 ALA A C 1
ATOM 778 O O . ALA A 1 100 ? -0.250 -8.249 -9.583 1.00 69.44 100 ALA A O 1
#

Foldseek 3Di:
DDDDPVNVVVVLCCCPPVVDA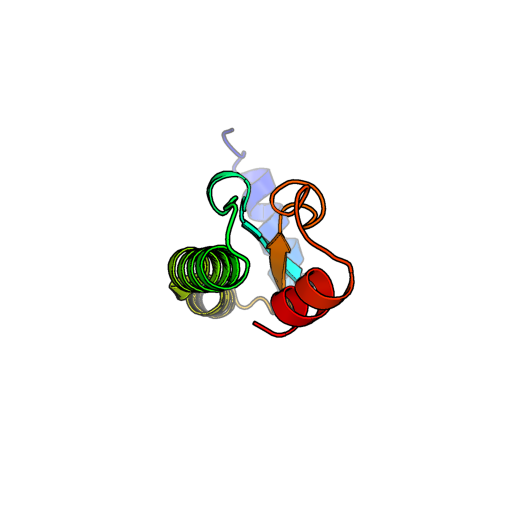AAEDEAEFELLVLADPDLVSSLVSVVCRCCVVCVCQVVVVVVVCVVSVHHHNYYYYDYDDCCNSCVVDDPVSVVVSVVD